Protein AF-A0A968I1Y9-F1 (afdb_monomer_lite)

Structure (mmCIF, N/CA/C/O backbone):
data_AF-A0A968I1Y9-F1
#
_entry.id   AF-A0A968I1Y9-F1
#
loop_
_atom_site.group_PDB
_atom_site.id
_atom_site.type_symbol
_atom_site.label_atom_id
_atom_site.label_alt_id
_atom_site.label_comp_id
_atom_site.label_asym_id
_atom_site.label_entity_id
_atom_site.label_seq_id
_atom_site.pdbx_PDB_ins_code
_atom_site.Cartn_x
_atom_site.Cartn_y
_atom_site.Cartn_z
_atom_site.occupancy
_atom_site.B_iso_or_equiv
_atom_site.auth_seq_id
_atom_site.auth_comp_id
_atom_site.auth_asym_id
_atom_site.auth_atom_id
_atom_site.pdbx_PDB_model_num
ATOM 1 N N . MET A 1 1 ? -1.039 -16.093 11.249 1.00 61.25 1 MET A N 1
ATOM 2 C CA . MET A 1 1 ? -1.061 -14.889 10.412 1.00 61.25 1 MET A CA 1
ATOM 3 C C . MET A 1 1 ? -2.319 -14.925 9.573 1.00 61.25 1 MET A C 1
ATOM 5 O O . MET A 1 1 ? -2.518 -15.891 8.843 1.00 61.25 1 MET A O 1
ATOM 9 N N . THR A 1 2 ? -3.204 -13.964 9.792 1.00 84.75 2 THR A N 1
ATOM 10 C CA . THR A 1 2 ? -4.457 -13.777 9.054 1.00 84.75 2 THR A CA 1
ATOM 11 C C . THR A 1 2 ? -4.175 -13.237 7.649 1.00 84.75 2 THR A C 1
ATOM 13 O O . THR A 1 2 ? -3.095 -12.703 7.394 1.00 84.75 2 THR A O 1
ATOM 16 N N . ASP A 1 3 ? -5.139 -13.354 6.732 1.00 90.50 3 ASP A N 1
ATOM 17 C CA . ASP A 1 3 ? -4.996 -12.795 5.378 1.00 90.50 3 ASP A CA 1
ATOM 18 C C . ASP A 1 3 ? -4.828 -11.268 5.398 1.00 90.50 3 ASP A C 1
ATOM 20 O O . ASP A 1 3 ? -4.087 -10.722 4.585 1.00 90.50 3 ASP A O 1
ATOM 24 N N . LEU A 1 4 ? -5.446 -10.589 6.373 1.00 93.12 4 LEU A N 1
ATOM 25 C CA . LEU A 1 4 ? -5.273 -9.154 6.594 1.00 93.12 4 LEU A CA 1
ATOM 26 C C . LEU A 1 4 ? -3.850 -8.806 7.049 1.00 93.12 4 LEU A C 1
ATOM 28 O O . LEU A 1 4 ? -3.270 -7.853 6.544 1.00 93.12 4 LEU A O 1
ATOM 32 N N . GLU A 1 5 ? -3.275 -9.561 7.987 1.00 92.06 5 GLU A N 1
ATOM 33 C CA . GLU A 1 5 ? -1.890 -9.331 8.425 1.00 92.06 5 GLU A CA 1
ATOM 34 C C . GLU A 1 5 ? -0.916 -9.511 7.259 1.00 92.06 5 GLU A C 1
ATOM 36 O O . GLU A 1 5 ? -0.090 -8.635 7.031 1.00 92.06 5 GLU A O 1
ATOM 41 N N . ARG A 1 6 ? -1.074 -10.577 6.456 1.00 94.44 6 ARG A N 1
ATOM 42 C CA . ARG A 1 6 ? -0.249 -10.785 5.255 1.00 94.44 6 ARG A CA 1
ATOM 43 C C . ARG A 1 6 ? -0.415 -9.643 4.251 1.00 94.44 6 ARG A C 1
ATOM 45 O O . ARG A 1 6 ? 0.556 -9.208 3.648 1.00 94.44 6 ARG A O 1
ATOM 52 N N . ALA A 1 7 ? -1.638 -9.153 4.065 1.00 95.19 7 ALA A N 1
ATOM 53 C CA . ALA A 1 7 ? -1.875 -8.001 3.209 1.00 95.19 7 ALA A CA 1
ATOM 54 C C . ALA A 1 7 ? -1.185 -6.745 3.736 1.00 95.19 7 ALA A C 1
ATOM 56 O O . ALA A 1 7 ? -0.569 -6.037 2.956 1.00 95.19 7 ALA A O 1
ATOM 57 N N . LEU A 1 8 ? -1.229 -6.481 5.041 1.00 95.25 8 LEU A N 1
ATOM 58 C CA . LEU A 1 8 ? -0.553 -5.325 5.626 1.00 95.25 8 LEU A CA 1
ATOM 59 C C . LEU A 1 8 ? 0.978 -5.449 5.597 1.00 95.25 8 LEU A C 1
ATOM 61 O O . LEU A 1 8 ? 1.646 -4.426 5.507 1.00 95.25 8 LEU A O 1
ATOM 65 N N . GLU A 1 9 ? 1.537 -6.661 5.632 1.00 95.12 9 GLU A N 1
ATOM 66 C CA . GLU A 1 9 ? 2.973 -6.880 5.391 1.00 95.12 9 GLU A CA 1
ATOM 67 C C . GLU A 1 9 ? 3.368 -6.501 3.958 1.00 95.12 9 GLU A C 1
ATOM 69 O O . GLU A 1 9 ? 4.434 -5.930 3.742 1.00 95.12 9 GLU A O 1
ATOM 74 N N . THR A 1 10 ? 2.506 -6.792 2.981 1.00 95.19 10 THR A N 1
ATOM 75 C CA . THR A 1 10 ? 2.762 -6.526 1.559 1.00 95.19 10 THR A CA 1
ATOM 76 C C . THR A 1 10 ? 2.417 -5.094 1.135 1.00 95.19 10 THR A C 1
ATOM 78 O O . THR A 1 10 ? 3.151 -4.480 0.364 1.00 95.19 10 THR A O 1
ATOM 81 N N . ASP A 1 11 ? 1.293 -4.560 1.605 1.00 95.50 11 ASP A N 1
ATOM 82 C CA . ASP A 1 11 ? 0.706 -3.286 1.171 1.00 95.50 11 ASP A CA 1
ATOM 83 C C . ASP A 1 11 ? 1.044 -2.120 2.101 1.00 95.50 11 ASP A C 1
ATOM 85 O O . ASP A 1 11 ? 0.833 -0.962 1.739 1.00 95.50 11 ASP A O 1
ATOM 89 N N . VAL A 1 12 ? 1.557 -2.418 3.301 1.00 94.88 12 VAL A N 1
ATOM 90 C CA . VAL A 1 12 ? 2.009 -1.475 4.340 1.00 94.88 12 VAL A CA 1
ATOM 91 C C . VAL A 1 12 ? 0.885 -0.665 4.999 1.00 94.88 12 VAL A C 1
ATOM 93 O O . VAL A 1 12 ? 0.876 -0.496 6.220 1.00 94.88 12 VAL A O 1
ATOM 96 N N . ALA A 1 13 ? -0.079 -0.167 4.224 1.00 95.69 13 ALA A N 1
ATOM 97 C CA . ALA A 1 13 ? -1.214 0.599 4.713 1.00 95.69 13 ALA A CA 1
ATOM 98 C C . ALA A 1 13 ? -2.488 0.311 3.908 1.00 95.69 13 ALA A C 1
ATOM 100 O O . ALA A 1 13 ? -2.511 0.409 2.683 1.00 95.69 13 ALA A O 1
ATOM 101 N N . LEU A 1 14 ? -3.588 0.050 4.618 1.00 97.19 14 LEU A N 1
ATOM 102 C CA . LEU A 1 14 ? -4.921 -0.108 4.033 1.00 97.19 14 LEU A CA 1
ATOM 103 C C . LEU A 1 14 ? -5.876 0.933 4.609 1.00 97.19 14 LEU A C 1
ATOM 105 O O . LEU A 1 14 ? -5.925 1.145 5.820 1.00 97.19 14 LEU A O 1
ATOM 109 N N . SER A 1 15 ? -6.677 1.571 3.757 1.00 96.69 15 SER A N 1
ATOM 110 C CA . SER A 1 15 ? -7.743 2.462 4.229 1.00 96.69 15 SER A CA 1
ATOM 111 C C . SER A 1 15 ? -8.914 1.676 4.830 1.00 96.69 15 SER A C 1
ATOM 113 O O . SER A 1 15 ? -9.196 0.547 4.431 1.00 96.69 15 SER A O 1
ATOM 115 N N . GLU A 1 16 ? -9.680 2.303 5.725 1.00 95.75 16 GLU A N 1
ATOM 116 C CA . GLU A 1 16 ? -10.890 1.723 6.332 1.00 95.75 16 GLU A CA 1
ATOM 117 C C . GLU A 1 16 ? -11.850 1.111 5.300 1.00 95.75 16 GLU A C 1
ATOM 119 O O . GLU A 1 16 ? -12.417 0.039 5.512 1.00 95.75 16 GLU A O 1
ATOM 124 N N . ARG A 1 17 ? -12.012 1.768 4.147 1.00 95.06 17 ARG A N 1
ATOM 125 C CA . ARG A 1 17 ? -12.878 1.264 3.076 1.00 95.06 17 ARG A CA 1
ATOM 126 C C . ARG A 1 17 ? -12.329 0.003 2.417 1.00 95.06 17 ARG A C 1
ATOM 128 O O . ARG A 1 17 ? -13.126 -0.843 2.024 1.00 95.06 17 ARG A O 1
ATOM 135 N N . GLN A 1 18 ? -11.012 -0.126 2.297 1.00 96.94 18 GLN A N 1
ATOM 136 C CA . GLN A 1 18 ? -10.370 -1.314 1.732 1.00 96.94 18 GLN A CA 1
ATOM 137 C C . GLN A 1 18 ? -10.449 -2.497 2.688 1.00 96.94 18 GLN A C 1
ATOM 139 O O . GLN A 1 18 ? -10.766 -3.598 2.249 1.00 96.94 18 GLN A O 1
ATOM 144 N N . LEU A 1 19 ? -10.266 -2.258 3.991 1.00 96.25 19 LEU A N 1
ATOM 145 C CA . LEU A 1 19 ? -10.454 -3.278 5.028 1.00 96.25 19 LEU A CA 1
ATOM 146 C C . LEU A 1 19 ? -11.846 -3.901 4.938 1.00 96.25 19 LEU A C 1
ATOM 148 O O . LEU A 1 19 ? -11.986 -5.119 4.856 1.00 96.25 19 LEU A O 1
ATOM 152 N N . MET A 1 20 ? -12.872 -3.051 4.877 1.00 95.56 20 MET A N 1
ATOM 153 C CA . MET A 1 20 ? -14.252 -3.505 4.760 1.00 95.56 20 MET A CA 1
ATOM 154 C C . MET A 1 20 ? -14.497 -4.238 3.437 1.00 95.56 20 MET A C 1
ATOM 156 O O . MET A 1 20 ? -15.092 -5.311 3.427 1.00 95.56 20 MET A O 1
ATOM 160 N N . ARG A 1 21 ? -14.048 -3.661 2.316 1.00 96.56 21 ARG A N 1
ATOM 161 C CA . ARG A 1 21 ? -14.320 -4.180 0.968 1.00 96.56 21 ARG A CA 1
ATOM 162 C C . ARG A 1 21 ? -13.661 -5.533 0.709 1.00 96.56 21 ARG A C 1
ATOM 164 O O . ARG A 1 21 ? -14.306 -6.399 0.130 1.00 96.56 21 ARG A O 1
ATOM 171 N N . HIS A 1 22 ? -12.396 -5.680 1.093 1.00 96.12 22 HIS A N 1
ATOM 172 C CA . HIS A 1 22 ? -11.566 -6.816 0.685 1.00 96.12 22 HIS A CA 1
ATOM 173 C C . HIS A 1 22 ? -11.400 -7.868 1.785 1.00 96.12 22 HIS A C 1
ATOM 175 O O . HIS A 1 22 ? -11.169 -9.029 1.466 1.00 96.12 22 HIS A O 1
ATOM 181 N N . TYR A 1 23 ? -11.558 -7.490 3.058 1.00 95.00 23 TYR A N 1
ATOM 182 C CA . TYR A 1 23 ? -11.323 -8.383 4.203 1.00 95.00 23 TYR A CA 1
ATOM 183 C C . TYR A 1 23 ? -12.543 -8.525 5.126 1.00 95.00 23 TYR A C 1
ATOM 185 O O . TYR A 1 23 ? -12.559 -9.380 6.005 1.00 95.00 23 TYR A O 1
ATOM 193 N N . GLY A 1 24 ? -13.588 -7.706 4.946 1.00 94.88 24 GLY A N 1
ATOM 194 C CA . GLY A 1 24 ? -14.757 -7.699 5.832 1.00 94.88 24 GLY A CA 1
ATOM 195 C C . GLY A 1 24 ? -14.452 -7.197 7.249 1.00 94.88 24 GLY A C 1
ATOM 196 O O . GLY A 1 24 ? -15.258 -7.389 8.161 1.00 94.88 24 GLY A O 1
ATOM 197 N N . ASN A 1 25 ? -13.297 -6.556 7.454 1.00 95.12 25 ASN A N 1
ATOM 198 C CA . ASN A 1 25 ? -12.863 -6.064 8.756 1.00 95.12 25 ASN A CA 1
ATOM 199 C C . ASN A 1 25 ? -13.356 -4.637 9.019 1.00 95.12 25 ASN A C 1
ATOM 201 O O . ASN A 1 25 ? -13.363 -3.773 8.142 1.00 95.12 25 ASN A O 1
ATOM 205 N N . THR A 1 26 ? -13.713 -4.376 10.276 1.00 95.12 26 THR A N 1
ATOM 206 C CA . THR A 1 26 ? -13.977 -3.028 10.792 1.00 95.12 26 THR A CA 1
ATOM 207 C C . THR A 1 26 ? -12.727 -2.463 11.463 1.00 95.12 26 THR A C 1
ATOM 209 O O . THR A 1 26 ? -11.857 -3.214 11.912 1.00 95.12 26 THR A O 1
ATOM 212 N N . LEU A 1 27 ? -12.657 -1.136 11.611 1.00 94.25 27 LEU A N 1
ATOM 213 C CA . LEU A 1 27 ? -11.603 -0.503 12.414 1.00 94.25 27 LEU A CA 1
ATOM 214 C C . LEU A 1 27 ? -11.602 -0.992 13.864 1.00 94.25 27 LEU A C 1
ATOM 216 O O . LEU A 1 27 ? -10.540 -1.163 14.448 1.00 94.25 27 LEU A O 1
ATOM 220 N N . GLU A 1 28 ? -12.780 -1.240 14.439 1.00 94.56 28 GLU A N 1
ATOM 221 C CA . GLU A 1 28 ? -12.894 -1.747 15.808 1.00 94.56 28 GLU A CA 1
ATOM 222 C C . GLU A 1 28 ? -12.284 -3.146 15.943 1.00 94.56 28 GLU A C 1
ATOM 224 O O . GLU A 1 28 ? -11.520 -3.392 16.872 1.00 94.56 28 GLU A O 1
ATOM 229 N N . ALA A 1 29 ? -12.539 -4.040 14.983 1.00 94.12 29 ALA A N 1
ATOM 230 C CA . ALA A 1 29 ? -11.916 -5.361 14.967 1.00 94.12 29 ALA A CA 1
ATOM 231 C C . ALA A 1 29 ? -10.386 -5.265 14.831 1.00 94.12 29 ALA A C 1
ATOM 233 O O . ALA A 1 29 ? -9.659 -5.969 15.527 1.00 94.12 29 ALA A O 1
ATOM 234 N N . CYS A 1 30 ? -9.891 -4.357 13.982 1.00 93.75 30 CYS A N 1
ATOM 235 C CA . CYS A 1 30 ? -8.452 -4.122 13.818 1.00 93.75 30 CYS A CA 1
ATOM 236 C C . CYS A 1 30 ? -7.812 -3.584 15.107 1.00 93.75 30 CYS A C 1
ATOM 238 O O . CYS A 1 30 ? -6.744 -4.041 15.508 1.00 93.75 30 CYS A O 1
ATOM 240 N N . ARG A 1 31 ? -8.496 -2.665 15.799 1.00 93.44 31 ARG A N 1
ATOM 241 C CA . 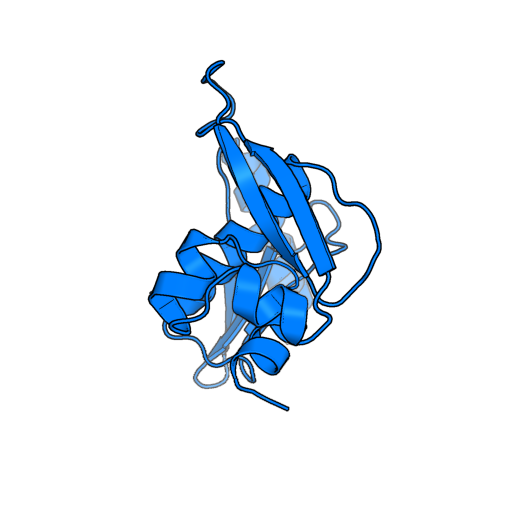ARG A 1 31 ? -8.070 -2.128 17.097 1.00 93.44 31 ARG A CA 1
ATOM 242 C C . ARG A 1 31 ? -7.988 -3.217 18.162 1.00 93.44 31 ARG A C 1
ATOM 244 O O . ARG A 1 31 ? -7.010 -3.273 18.899 1.00 93.44 31 ARG A O 1
ATOM 251 N N . GLN A 1 32 ? -8.994 -4.086 18.240 1.00 93.75 32 GLN A N 1
ATOM 252 C CA . GLN A 1 32 ? -9.012 -5.210 19.182 1.00 93.75 32 GLN A CA 1
ATOM 253 C C . GLN A 1 32 ? -7.904 -6.230 18.891 1.00 93.75 32 GLN A C 1
ATOM 255 O O . GLN A 1 32 ? -7.379 -6.840 19.819 1.00 93.75 32 GLN A O 1
ATOM 260 N N . ALA A 1 33 ? -7.511 -6.369 17.622 1.00 91.75 33 ALA A N 1
ATOM 261 C CA . ALA A 1 33 ? -6.363 -7.167 17.200 1.00 91.75 33 ALA A CA 1
ATOM 262 C C . ALA A 1 33 ? -5.001 -6.486 17.460 1.00 91.75 33 ALA A C 1
ATOM 264 O O . ALA A 1 33 ? -3.965 -7.082 17.184 1.00 91.75 33 ALA A O 1
ATOM 265 N N . GLY A 1 34 ? -4.982 -5.260 17.997 1.00 93.31 34 GLY A N 1
ATOM 266 C CA . GLY A 1 34 ? -3.752 -4.532 18.315 1.00 93.31 34 GLY A CA 1
ATOM 267 C C . GLY A 1 34 ? -3.062 -3.886 17.112 1.00 93.31 34 GLY A C 1
ATOM 268 O O . GLY A 1 34 ? -1.895 -3.519 17.223 1.00 93.31 34 GLY A O 1
ATOM 269 N N . LEU A 1 35 ? -3.754 -3.738 15.976 1.00 94.62 35 LEU A N 1
ATOM 270 C CA . LEU A 1 35 ? -3.203 -3.077 14.792 1.00 94.62 35 LEU A CA 1
ATOM 271 C C . LEU A 1 35 ? -3.135 -1.558 14.982 1.00 94.62 35 LEU A C 1
ATOM 273 O O . LEU A 1 35 ? -3.989 -0.952 15.639 1.00 94.62 35 LEU A O 1
ATOM 277 N N . THR A 1 36 ? -2.139 -0.933 14.357 1.00 95.56 36 THR A N 1
ATOM 278 C CA . THR A 1 36 ? -1.969 0.520 14.410 1.00 95.56 36 THR A CA 1
ATOM 279 C C . THR A 1 36 ? -3.006 1.194 13.525 1.00 95.56 36 THR A C 1
ATOM 281 O O . THR A 1 36 ? -3.257 0.771 12.398 1.00 95.56 36 THR A O 1
ATOM 284 N N . MET A 1 37 ? -3.598 2.275 14.033 1.00 95.44 37 MET A N 1
ATOM 285 C CA . MET A 1 37 ? -4.541 3.109 13.300 1.00 95.44 37 MET A CA 1
ATOM 286 C C . MET A 1 37 ? -4.002 4.526 13.179 1.00 95.44 37 MET A C 1
ATOM 288 O O . MET A 1 37 ? -3.636 5.130 14.186 1.00 95.44 37 MET A O 1
ATOM 292 N N . GLN A 1 38 ? -4.045 5.079 11.972 1.00 95.62 38 GLN A N 1
ATOM 293 C CA . GLN A 1 38 ? -3.664 6.463 11.723 1.00 95.62 38 GLN A CA 1
ATOM 294 C C . GLN A 1 38 ? -4.744 7.171 10.901 1.00 95.62 38 GLN A C 1
ATOM 296 O O . GLN A 1 38 ? -5.255 6.623 9.925 1.00 95.62 38 GLN A O 1
ATOM 301 N N . SER A 1 39 ? -5.108 8.394 11.286 1.00 94.62 39 SER A N 1
ATOM 302 C CA . SER A 1 39 ? -6.085 9.213 10.561 1.00 94.62 39 SER A CA 1
ATOM 303 C C . SER A 1 39 ? -5.369 10.326 9.806 1.00 94.62 39 SER A C 1
ATOM 305 O O . SER A 1 39 ? -4.548 11.036 10.382 1.00 94.62 39 SER A O 1
ATOM 307 N N . ALA A 1 40 ? -5.721 10.534 8.539 1.00 92.19 40 ALA A N 1
ATOM 308 C CA . ALA A 1 40 ? -5.167 11.614 7.731 1.00 92.19 40 ALA A CA 1
ATOM 309 C C . ALA A 1 40 ? -6.244 12.338 6.919 1.00 92.19 40 ALA A C 1
ATOM 311 O O . ALA A 1 40 ? -7.252 11.756 6.515 1.00 92.19 40 ALA A O 1
ATOM 312 N N . LEU A 1 41 ? -6.010 13.626 6.664 1.00 89.00 41 LEU A N 1
ATOM 313 C CA . LEU A 1 41 ? -6.824 14.434 5.762 1.00 89.00 41 LEU A CA 1
ATOM 314 C C . LEU A 1 41 ? -6.323 14.256 4.329 1.00 89.00 41 LEU A C 1
ATOM 316 O O . LEU A 1 41 ? -5.209 14.654 3.991 1.00 89.00 41 LEU A O 1
ATOM 320 N N . ILE A 1 42 ? -7.155 13.654 3.484 1.00 85.06 42 ILE A N 1
ATOM 321 C CA . ILE A 1 42 ? -6.802 13.280 2.118 1.00 85.06 42 ILE A CA 1
ATOM 322 C C . ILE A 1 42 ? -7.560 14.149 1.118 1.00 85.06 42 ILE A C 1
ATOM 324 O O . ILE A 1 42 ? -8.792 14.192 1.124 1.00 85.06 42 ILE A O 1
ATOM 328 N N . ALA A 1 43 ? -6.826 14.813 0.226 1.00 76.56 43 ALA A N 1
ATOM 329 C CA . ALA A 1 43 ? -7.398 15.453 -0.954 1.00 76.56 43 ALA A CA 1
ATOM 330 C C . ALA A 1 43 ? -7.597 14.410 -2.077 1.00 76.56 43 ALA A C 1
ATOM 332 O O . ALA A 1 43 ? -6.657 13.659 -2.370 1.00 76.56 43 ALA A O 1
ATOM 333 N N . PRO A 1 44 ? -8.771 14.367 -2.744 1.00 66.00 44 PRO A N 1
ATOM 334 C CA . PRO A 1 44 ? -9.043 13.411 -3.820 1.00 66.00 44 PRO A CA 1
ATOM 335 C C . PRO A 1 44 ? -8.044 13.494 -4.977 1.00 66.00 44 PRO A C 1
ATOM 337 O O . PRO A 1 44 ? -7.677 12.479 -5.553 1.00 66.00 44 PRO A O 1
ATOM 340 N N . THR A 1 45 ? -7.593 14.704 -5.306 1.00 63.69 45 THR A N 1
ATOM 341 C CA . THR A 1 45 ? -6.555 14.973 -6.307 1.00 63.69 45 THR A CA 1
ATOM 342 C C . THR A 1 45 ? -5.722 16.166 -5.854 1.00 63.69 45 THR A C 1
ATOM 344 O O . THR A 1 45 ? -6.176 16.960 -5.027 1.00 63.69 45 THR A O 1
ATOM 347 N N . VAL A 1 46 ? -4.524 16.335 -6.422 1.00 63.56 46 VAL A N 1
ATOM 348 C CA . VAL A 1 46 ? -3.639 17.481 -6.115 1.00 63.56 46 VAL A CA 1
ATOM 349 C C . VAL A 1 46 ? -4.277 18.851 -6.400 1.00 63.56 46 VAL A C 1
ATOM 351 O O . VAL A 1 46 ? -3.851 19.858 -5.846 1.00 63.56 46 VAL A O 1
ATOM 354 N N . HIS A 1 47 ? -5.323 18.897 -7.233 1.00 58.66 47 HIS A N 1
ATOM 355 C CA . HIS A 1 47 ? -6.014 20.126 -7.634 1.00 58.66 47 HIS A CA 1
ATOM 356 C C . HIS A 1 47 ? -7.296 20.420 -6.837 1.00 58.66 47 HIS A C 1
ATOM 358 O O . HIS A 1 47 ? -7.931 21.448 -7.073 1.00 58.66 47 HIS A O 1
ATOM 364 N N . ARG A 1 48 ? -7.717 19.547 -5.908 1.00 63.88 48 ARG A N 1
ATOM 365 C CA . ARG A 1 48 ? -8.921 19.768 -5.086 1.00 63.88 48 ARG A CA 1
ATOM 366 C C . ARG A 1 48 ? -8.563 20.156 -3.655 1.00 63.88 48 ARG A C 1
ATOM 368 O O . ARG A 1 48 ? -7.822 19.453 -2.983 1.00 63.88 48 ARG A O 1
ATOM 375 N N . GLN A 1 49 ? -9.164 21.245 -3.173 1.00 60.97 49 GLN A N 1
ATOM 376 C CA . GLN A 1 49 ? -8.948 21.753 -1.811 1.00 60.97 49 GLN A CA 1
ATOM 377 C C . GLN A 1 49 ? -9.784 21.038 -0.741 1.00 60.97 49 GLN A C 1
ATOM 379 O O . GLN A 1 49 ? -9.460 21.113 0.440 1.00 60.97 49 GLN A O 1
ATOM 384 N N . THR A 1 50 ? -10.859 20.343 -1.123 1.00 75.06 50 THR A N 1
ATOM 385 C CA . THR A 1 50 ? -11.675 19.591 -0.163 1.00 75.06 50 THR A CA 1
ATOM 386 C C . THR A 1 50 ? -10.912 18.357 0.300 1.00 75.06 50 THR A C 1
ATOM 388 O O . THR A 1 50 ? -10.625 17.471 -0.503 1.00 75.06 50 THR A O 1
ATOM 391 N N . GLN A 1 51 ? -10.597 18.307 1.591 1.00 79.88 51 GLN A N 1
ATOM 392 C CA . GLN A 1 51 ? -9.962 17.161 2.227 1.00 79.88 51 GLN A CA 1
ATOM 393 C C . GLN A 1 51 ? -10.995 16.331 2.991 1.00 79.88 51 GLN A C 1
ATOM 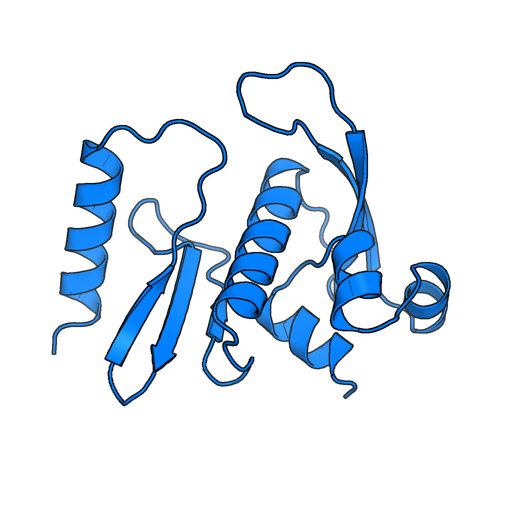395 O O . GLN A 1 51 ? -11.942 16.868 3.566 1.00 79.88 51 GLN A O 1
ATOM 400 N N . HIS A 1 52 ? -10.794 15.019 3.015 1.00 84.00 52 HIS A N 1
ATOM 401 C CA . HIS A 1 52 ? -11.618 14.078 3.763 1.00 84.00 52 HIS A CA 1
ATOM 402 C C . HIS A 1 52 ? -10.765 13.374 4.810 1.00 84.00 52 HIS A C 1
ATOM 404 O O . HIS A 1 52 ? -9.672 12.912 4.494 1.00 84.00 52 HIS A O 1
ATOM 410 N N . ALA A 1 53 ? -11.266 13.267 6.039 1.00 90.81 53 ALA A N 1
ATOM 411 C CA . ALA A 1 53 ? -10.643 12.416 7.042 1.00 90.81 53 ALA A CA 1
ATOM 412 C C . ALA A 1 53 ? -10.808 10.949 6.631 1.00 90.81 53 ALA A C 1
ATOM 414 O O . ALA A 1 53 ? -11.925 10.488 6.387 1.00 90.81 53 ALA A O 1
ATOM 415 N N . VAL A 1 54 ? -9.691 10.236 6.535 1.00 93.50 54 VAL A N 1
ATOM 416 C CA . VAL A 1 54 ? -9.638 8.810 6.219 1.00 93.50 54 VAL A CA 1
ATOM 417 C C . VAL A 1 54 ? -8.797 8.124 7.282 1.00 93.50 54 VAL A C 1
ATOM 419 O O . VAL A 1 54 ? -7.727 8.612 7.645 1.00 93.50 54 VAL A O 1
ATOM 422 N N . ASN A 1 55 ? -9.298 6.999 7.777 1.00 96.62 55 ASN A N 1
ATOM 423 C CA . ASN A 1 55 ? -8.571 6.131 8.686 1.00 96.62 55 ASN A CA 1
ATOM 424 C C . ASN A 1 55 ? -7.817 5.072 7.888 1.00 96.62 55 ASN A C 1
ATOM 426 O O . ASN A 1 55 ? -8.354 4.506 6.931 1.00 96.62 55 ASN A O 1
ATOM 430 N N . PHE A 1 56 ? -6.603 4.789 8.326 1.00 97.00 56 PHE A N 1
ATOM 431 C CA . PHE A 1 56 ? -5.718 3.780 7.780 1.00 97.00 56 PHE A CA 1
ATOM 432 C C . PHE A 1 56 ? -5.320 2.811 8.883 1.00 97.00 56 PHE A C 1
ATOM 434 O O . PHE A 1 56 ? -5.243 3.193 10.053 1.00 97.00 56 PHE A O 1
ATOM 441 N N . VAL A 1 57 ? -5.078 1.565 8.496 1.00 97.06 57 VAL A N 1
ATOM 442 C CA . VAL A 1 57 ? -4.548 0.517 9.364 1.00 97.06 57 VAL A CA 1
ATOM 443 C C . VAL A 1 57 ? -3.187 0.088 8.839 1.00 97.06 57 VAL A C 1
ATOM 445 O O . VAL A 1 57 ? -3.013 -0.063 7.630 1.00 97.06 57 VAL A O 1
ATOM 448 N N . LEU A 1 58 ? -2.242 -0.068 9.765 1.00 95.56 58 LEU A N 1
ATOM 449 C CA . LEU A 1 58 ? -0.838 -0.390 9.526 1.00 95.56 58 LEU A CA 1
ATOM 450 C C . LEU A 1 58 ? -0.353 -1.412 10.565 1.00 95.56 58 LEU A C 1
ATOM 452 O O . LEU A 1 58 ? -0.932 -1.530 11.650 1.00 95.56 58 LEU A O 1
ATOM 456 N N . LEU A 1 59 ? 0.737 -2.119 10.257 1.00 93.50 59 LEU A N 1
ATOM 457 C CA . LEU A 1 59 ? 1.427 -2.971 11.237 1.00 93.50 59 LEU A CA 1
ATOM 458 C C . LEU A 1 59 ? 2.378 -2.172 12.131 1.00 93.50 59 LEU A C 1
ATOM 460 O O . LEU A 1 59 ? 2.455 -2.408 13.333 1.00 93.50 59 LEU A O 1
ATOM 464 N N . GLU A 1 60 ? 3.099 -1.216 11.557 1.00 88.44 60 GLU A N 1
ATOM 465 C CA . GLU A 1 60 ? 4.076 -0.408 12.283 1.00 88.44 60 GLU A CA 1
ATOM 466 C C . GLU A 1 60 ? 3.461 0.837 12.934 1.00 88.44 60 GLU A C 1
ATOM 468 O O . GLU A 1 60 ? 2.412 1.330 12.528 1.00 88.44 60 GLU A O 1
ATOM 473 N N . THR A 1 61 ? 4.154 1.370 13.942 1.00 87.62 61 THR A N 1
ATOM 474 C CA . THR A 1 61 ? 3.735 2.555 14.709 1.00 87.62 61 THR A CA 1
ATOM 475 C C . THR A 1 61 ? 4.351 3.858 14.201 1.00 87.62 61 THR A C 1
ATOM 477 O O . THR A 1 61 ? 4.235 4.892 14.859 1.00 87.62 61 THR A O 1
ATOM 480 N N . ARG A 1 62 ? 5.090 3.824 13.086 1.00 88.62 62 ARG A N 1
ATOM 481 C CA . ARG A 1 62 ? 5.707 5.023 12.516 1.00 88.62 62 ARG A CA 1
ATOM 482 C C . ARG A 1 62 ? 4.610 5.911 11.934 1.00 88.62 62 ARG A C 1
ATOM 484 O O . ARG A 1 62 ? 3.848 5.478 11.079 1.00 88.62 62 ARG A O 1
ATOM 491 N N . GLU A 1 63 ? 4.577 7.170 12.355 1.00 88.88 63 GLU A N 1
ATOM 492 C CA . GLU A 1 63 ? 3.704 8.170 11.740 1.00 88.88 63 GLU A CA 1
ATOM 493 C C . GLU A 1 63 ? 4.082 8.376 10.268 1.00 88.88 63 GLU A C 1
ATOM 495 O O . GLU A 1 63 ? 5.250 8.603 9.929 1.00 88.88 63 GLU A O 1
ATOM 500 N N . ARG A 1 64 ? 3.079 8.318 9.392 1.00 90.56 64 ARG A N 1
ATOM 501 C CA . ARG A 1 64 ? 3.216 8.590 7.956 1.00 90.56 64 ARG A CA 1
ATOM 502 C C . ARG A 1 64 ? 2.450 9.845 7.572 1.00 90.56 64 ARG A C 1
ATOM 504 O O . ARG A 1 64 ? 1.434 10.190 8.165 1.00 90.56 64 ARG A O 1
ATOM 511 N N . THR A 1 65 ? 2.907 10.565 6.564 1.00 90.00 65 THR A N 1
ATOM 512 C CA . THR A 1 65 ? 2.155 11.708 6.041 1.00 90.00 65 THR A CA 1
ATOM 513 C C . THR A 1 65 ? 0.864 11.240 5.360 1.00 90.00 65 THR A C 1
ATOM 515 O O . THR A 1 65 ? 0.779 10.130 4.836 1.00 90.00 65 THR A O 1
ATOM 518 N N . GLY A 1 66 ? -0.150 12.110 5.286 1.00 87.56 66 GLY A N 1
ATOM 519 C CA . GLY A 1 66 ? -1.375 11.798 4.536 1.00 87.56 66 GLY A CA 1
ATOM 520 C C . GLY A 1 66 ? -1.117 11.504 3.053 1.00 87.56 66 GLY A C 1
ATOM 521 O O . GLY A 1 66 ? -1.841 10.721 2.443 1.00 87.56 66 GLY A O 1
ATOM 522 N N . PHE A 1 67 ? -0.060 12.088 2.479 1.00 85.62 67 PHE A N 1
ATOM 523 C CA . PHE A 1 67 ? 0.387 11.764 1.127 1.00 85.62 67 PHE A CA 1
ATOM 524 C C . PHE A 1 67 ? 0.881 10.315 1.028 1.00 85.62 67 PHE A C 1
ATOM 526 O O . PHE A 1 67 ? 0.376 9.584 0.180 1.00 85.62 67 PHE A O 1
ATOM 533 N N . GLU A 1 68 ? 1.798 9.896 1.909 1.00 88.62 68 GLU A N 1
ATOM 534 C CA . GLU A 1 68 ? 2.307 8.516 1.955 1.00 88.62 68 GLU A CA 1
ATOM 535 C C . GLU A 1 68 ? 1.168 7.513 2.162 1.00 88.62 68 GLU A C 1
ATOM 537 O O . GLU A 1 68 ? 1.063 6.545 1.418 1.00 88.62 68 GLU A O 1
ATOM 542 N N . LEU A 1 69 ? 0.264 7.772 3.113 1.00 91.81 69 LEU A N 1
ATOM 543 C CA . LEU A 1 69 ? -0.874 6.889 3.395 1.00 91.81 69 LEU A CA 1
ATOM 544 C C . LEU A 1 69 ? -1.813 6.740 2.194 1.00 91.81 69 LEU A C 1
ATOM 546 O O . LEU A 1 69 ? -2.236 5.631 1.873 1.00 91.81 69 LEU A O 1
ATOM 550 N N . ARG A 1 70 ? -2.128 7.844 1.503 1.00 89.88 70 ARG A N 1
ATOM 551 C CA . ARG A 1 70 ? -2.929 7.798 0.271 1.00 89.88 70 ARG A CA 1
ATOM 552 C C . ARG A 1 70 ? -2.225 6.988 -0.813 1.00 89.88 70 ARG A C 1
ATOM 554 O O . ARG A 1 70 ? -2.890 6.225 -1.503 1.00 89.88 70 ARG A O 1
ATOM 561 N N . HIS A 1 71 ? -0.923 7.205 -0.984 1.00 90.06 71 HIS A N 1
ATOM 562 C CA . HIS A 1 71 ? -0.117 6.541 -2.006 1.00 90.06 71 HIS A CA 1
ATOM 563 C C . HIS A 1 71 ? -0.095 5.028 -1.788 1.00 90.06 71 HIS A C 1
ATOM 565 O O . HIS A 1 71 ? -0.508 4.279 -2.665 1.00 90.06 71 HIS A O 1
ATOM 571 N N . LEU A 1 72 ? 0.252 4.590 -0.577 1.00 93.25 72 LEU A N 1
ATOM 572 C CA . LEU A 1 72 ? 0.295 3.175 -0.194 1.00 93.25 72 LEU A CA 1
ATOM 573 C C . LEU A 1 72 ? -1.072 2.502 -0.333 1.00 93.25 72 LEU A C 1
ATOM 575 O O . LEU A 1 72 ? -1.187 1.460 -0.971 1.00 93.25 72 LEU A O 1
ATOM 579 N N . ALA A 1 73 ? -2.134 3.143 0.162 1.00 94.38 73 ALA A N 1
ATOM 580 C CA . ALA A 1 73 ? -3.486 2.614 0.011 1.00 94.38 73 ALA A CA 1
ATOM 581 C C . ALA A 1 73 ? -3.904 2.485 -1.462 1.00 94.38 73 ALA A C 1
ATOM 583 O O . ALA A 1 73 ? -4.629 1.561 -1.824 1.00 94.38 73 ALA A O 1
ATOM 584 N N . ALA A 1 74 ? -3.464 3.389 -2.335 1.00 92.56 74 ALA A N 1
ATOM 585 C CA . ALA A 1 74 ? -3.774 3.298 -3.753 1.00 92.56 74 ALA A CA 1
ATOM 586 C C . ALA A 1 74 ? -2.993 2.184 -4.466 1.00 92.56 74 ALA A C 1
ATOM 588 O O . ALA A 1 74 ? -3.579 1.472 -5.281 1.00 92.56 74 ALA A O 1
ATOM 589 N N . ILE A 1 75 ? -1.720 1.982 -4.114 1.00 95.06 75 ILE A N 1
ATOM 590 C CA . ILE A 1 75 ? -0.914 0.838 -4.571 1.00 95.06 75 ILE A CA 1
ATOM 591 C C . ILE A 1 75 ? -1.576 -0.478 -4.138 1.00 95.06 75 ILE A C 1
ATOM 593 O O . ILE A 1 75 ? -1.755 -1.381 -4.955 1.00 95.06 75 ILE A O 1
ATOM 597 N N . ALA A 1 76 ? -2.038 -0.558 -2.888 1.00 96.69 76 ALA A N 1
ATOM 598 C CA . ALA A 1 76 ? -2.776 -1.710 -2.378 1.00 96.69 76 ALA A CA 1
ATOM 599 C C . ALA A 1 76 ? -4.066 -1.977 -3.177 1.00 96.69 76 ALA A C 1
ATOM 601 O O . ALA A 1 76 ? -4.403 -3.120 -3.489 1.00 96.69 76 ALA A O 1
ATOM 602 N N . GLU A 1 77 ? -4.792 -0.920 -3.562 1.00 96.44 77 GLU A N 1
ATOM 603 C CA . GLU A 1 77 ? -5.971 -1.071 -4.419 1.00 96.44 77 GLU A CA 1
ATOM 604 C C . GLU A 1 77 ? -5.589 -1.580 -5.813 1.00 96.44 77 GLU A C 1
ATOM 606 O O . GLU A 1 77 ? -6.305 -2.414 -6.364 1.00 96.44 77 GLU A O 1
ATOM 611 N N . ALA A 1 78 ? -4.459 -1.133 -6.372 1.00 95.81 78 ALA A N 1
ATOM 612 C CA . ALA A 1 78 ? -3.957 -1.627 -7.651 1.00 95.81 78 ALA A CA 1
ATOM 613 C C . ALA A 1 78 ? -3.680 -3.138 -7.599 1.00 95.81 78 ALA A C 1
ATOM 615 O O . ALA A 1 78 ? -4.117 -3.856 -8.499 1.00 95.81 78 ALA A O 1
ATOM 616 N N . ARG A 1 79 ? -3.069 -3.639 -6.514 1.00 97.31 79 ARG A N 1
ATOM 617 C CA . ARG A 1 79 ? -2.875 -5.081 -6.284 1.00 97.31 79 ARG A CA 1
ATOM 618 C C . ARG A 1 79 ? -4.199 -5.843 -6.348 1.00 97.31 79 ARG A C 1
ATOM 620 O O . ARG A 1 79 ? -4.312 -6.844 -7.055 1.00 97.31 79 ARG A O 1
ATOM 627 N N . HIS A 1 80 ? -5.224 -5.346 -5.655 1.00 96.75 80 HIS A N 1
ATOM 628 C CA . HIS A 1 80 ? -6.557 -5.951 -5.665 1.00 96.75 80 HIS A CA 1
ATOM 629 C C . HIS A 1 80 ? -7.233 -5.896 -7.044 1.00 96.75 80 HIS A C 1
ATOM 631 O O . HIS A 1 80 ? -7.836 -6.884 -7.464 1.00 96.75 80 HIS A O 1
ATOM 637 N N . LEU A 1 81 ? -7.123 -4.776 -7.767 1.00 95.31 81 LEU A N 1
ATOM 638 C CA . LEU A 1 81 ? -7.680 -4.615 -9.116 1.00 95.31 81 LEU A CA 1
ATOM 639 C C . LEU A 1 81 ? -7.019 -5.549 -10.135 1.00 95.31 81 LEU A C 1
ATOM 641 O O . LEU A 1 81 ? -7.705 -6.095 -10.998 1.00 95.31 81 LEU A O 1
ATOM 645 N N . LEU A 1 82 ? -5.706 -5.753 -10.013 1.00 94.44 82 LEU A N 1
ATOM 646 C CA . LEU A 1 82 ? -4.930 -6.685 -10.833 1.00 94.44 82 LEU A CA 1
ATOM 647 C C . LEU A 1 82 ? -5.084 -8.145 -10.388 1.00 94.44 82 LEU A C 1
ATOM 649 O O . LEU A 1 82 ? -4.577 -9.040 -11.060 1.00 94.44 82 LEU A O 1
ATOM 653 N N . GLN A 1 83 ? -5.798 -8.386 -9.282 1.00 95.12 83 GLN A N 1
ATOM 654 C CA . GLN A 1 83 ? -5.952 -9.700 -8.654 1.00 95.12 83 GLN A CA 1
ATOM 655 C C . GLN A 1 83 ? -4.598 -10.355 -8.330 1.00 95.12 83 GLN A C 1
ATOM 657 O O . GLN A 1 83 ? -4.461 -11.576 -8.382 1.00 95.12 83 GLN A O 1
ATOM 662 N N . ALA A 1 84 ? -3.599 -9.534 -8.000 1.00 95.81 84 ALA A N 1
ATOM 663 C CA . ALA A 1 84 ? -2.263 -9.993 -7.665 1.00 95.81 84 ALA A CA 1
ATOM 664 C C . ALA A 1 84 ? -2.228 -10.582 -6.244 1.00 95.81 84 ALA A C 1
ATOM 666 O O . ALA A 1 84 ? -2.698 -9.974 -5.270 1.00 95.81 84 ALA A O 1
ATOM 667 N N . ASP A 1 85 ? -1.665 -11.786 -6.133 1.00 94.88 85 ASP A N 1
ATOM 668 C CA . ASP A 1 85 ? -1.395 -12.438 -4.853 1.00 94.88 85 ASP A CA 1
ATOM 669 C C . ASP A 1 85 ? -0.292 -11.675 -4.108 1.00 94.88 85 ASP A C 1
ATOM 671 O O . ASP A 1 85 ? 0.615 -11.106 -4.713 1.00 94.88 85 ASP A O 1
ATOM 675 N N . THR A 1 86 ? -0.351 -11.668 -2.778 1.00 94.88 86 THR A N 1
ATOM 676 C CA . THR A 1 86 ? 0.656 -10.993 -1.951 1.00 94.88 86 THR A CA 1
ATOM 677 C C . THR A 1 86 ? 2.050 -11.607 -2.069 1.00 94.88 86 THR A C 1
ATOM 679 O O . THR A 1 86 ? 3.029 -10.925 -1.791 1.00 94.88 86 THR A O 1
ATOM 682 N N . ARG A 1 87 ? 2.166 -12.869 -2.503 1.00 94.75 87 ARG A N 1
ATOM 683 C CA . ARG A 1 87 ? 3.450 -13.545 -2.774 1.00 94.75 87 ARG A CA 1
ATOM 684 C C . ARG A 1 87 ? 4.120 -13.074 -4.060 1.00 94.75 87 ARG A C 1
ATOM 686 O O . ARG A 1 87 ? 5.335 -13.179 -4.180 1.00 94.75 87 ARG A O 1
ATOM 693 N N . ASP A 1 88 ? 3.319 -12.566 -4.985 1.00 95.62 88 ASP A N 1
ATOM 694 C CA . ASP A 1 88 ? 3.748 -12.125 -6.307 1.00 95.62 88 ASP A CA 1
ATOM 695 C C . ASP A 1 88 ? 3.871 -10.594 -6.375 1.00 95.62 88 ASP A C 1
ATOM 697 O O . ASP A 1 88 ? 4.240 -10.040 -7.407 1.00 95.62 88 ASP A O 1
ATOM 701 N N . TRP A 1 89 ? 3.554 -9.892 -5.283 1.00 96.81 89 TRP A N 1
ATOM 702 C CA . TRP A 1 89 ? 3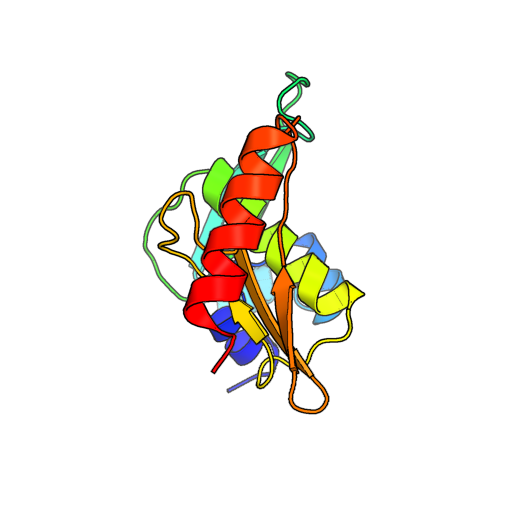.517 -8.437 -5.206 1.00 96.81 89 TRP A CA 1
ATOM 703 C C . TRP A 1 89 ? 4.527 -7.895 -4.203 1.00 96.81 89 TRP A C 1
ATOM 705 O O . TRP A 1 89 ? 4.613 -8.363 -3.069 1.00 96.81 89 TRP A O 1
ATOM 715 N N . GLN A 1 90 ? 5.225 -6.833 -4.5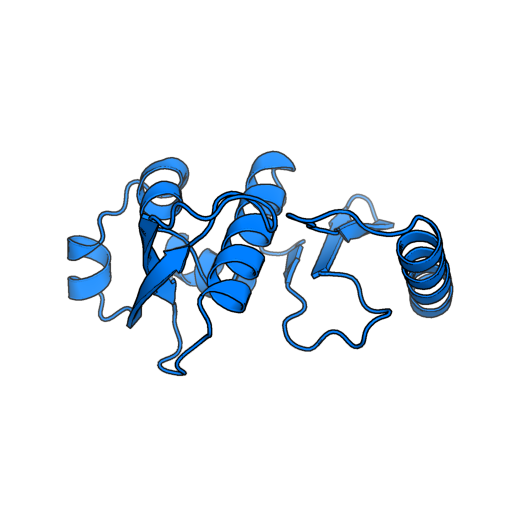91 1.00 95.25 90 GLN A N 1
ATOM 716 C CA . GLN A 1 90 ? 6.136 -6.114 -3.717 1.00 95.25 90 GLN A CA 1
ATOM 717 C C . GLN A 1 90 ? 5.881 -4.609 -3.793 1.00 95.25 90 GLN A C 1
ATOM 719 O O . GLN A 1 90 ? 6.118 -3.989 -4.827 1.00 95.25 90 GLN A O 1
ATOM 724 N N . THR A 1 91 ? 5.461 -4.008 -2.679 1.00 94.06 91 THR A N 1
ATOM 725 C CA . THR A 1 91 ? 5.377 -2.546 -2.533 1.00 94.06 91 THR A CA 1
ATOM 726 C C . THR A 1 91 ? 6.763 -1.964 -2.261 1.00 94.06 91 THR A C 1
ATOM 728 O O . THR A 1 91 ? 7.512 -2.490 -1.435 1.00 94.06 91 THR A O 1
ATOM 731 N N . ILE A 1 92 ? 7.119 -0.868 -2.934 1.00 89.88 92 ILE A N 1
ATOM 732 C CA . ILE A 1 92 ? 8.424 -0.215 -2.791 1.00 89.88 92 ILE A CA 1
ATOM 733 C C . ILE A 1 92 ? 8.261 1.096 -2.011 1.00 89.88 92 ILE A C 1
ATOM 735 O O . ILE A 1 92 ? 7.878 2.132 -2.543 1.00 89.88 92 ILE A O 1
ATOM 739 N N . GLU A 1 93 ? 8.582 1.070 -0.718 1.00 76.12 93 GLU A N 1
ATOM 740 C CA . GLU A 1 93 ? 8.364 2.217 0.182 1.00 76.12 93 GLU A CA 1
ATOM 741 C C . GLU A 1 93 ? 9.429 3.320 0.087 1.00 76.12 93 GLU A C 1
ATOM 743 O O . GLU A 1 93 ? 9.182 4.479 0.424 1.00 76.12 93 GLU A O 1
ATOM 748 N N . HIS A 1 94 ? 10.638 2.955 -0.345 1.00 65.94 94 HIS A N 1
ATOM 749 C CA . HIS A 1 94 ? 11.821 3.820 -0.380 1.00 65.94 94 HIS A CA 1
ATOM 750 C C . HIS A 1 94 ? 12.375 3.954 -1.799 1.00 65.94 94 HIS A C 1
ATOM 752 O O . HIS A 1 94 ? 13.580 3.872 -2.038 1.00 65.94 94 HIS A O 1
ATOM 758 N N . ALA A 1 95 ? 11.465 4.153 -2.745 1.00 58.81 95 ALA A N 1
ATOM 759 C CA . ALA A 1 95 ? 11.779 4.405 -4.135 1.00 58.81 95 ALA A CA 1
ATOM 760 C C . ALA A 1 95 ? 12.591 5.706 -4.286 1.00 58.81 95 ALA A C 1
ATOM 762 O O . ALA A 1 95 ? 12.163 6.789 -3.876 1.00 58.81 95 ALA A O 1
ATOM 763 N N . ASN A 1 96 ? 13.764 5.628 -4.923 1.00 62.00 96 ASN A N 1
ATOM 764 C CA . ASN A 1 96 ? 14.315 6.808 -5.593 1.00 62.00 96 ASN A CA 1
ATOM 765 C C . ASN A 1 96 ? 13.347 7.223 -6.725 1.00 62.00 96 ASN A C 1
ATOM 767 O O . ASN A 1 96 ? 12.469 6.453 -7.099 1.00 62.00 96 ASN A O 1
ATOM 771 N N . ARG A 1 97 ? 13.482 8.433 -7.290 1.00 62.03 97 ARG A N 1
ATOM 772 C CA . ARG A 1 97 ? 12.559 8.946 -8.336 1.00 62.03 97 ARG A CA 1
ATOM 773 C C . ARG A 1 97 ? 12.301 7.979 -9.502 1.00 62.03 97 ARG A C 1
ATOM 775 O O . ARG A 1 97 ? 11.293 8.118 -10.184 1.00 62.03 97 ARG A O 1
ATOM 782 N N . SER A 1 98 ? 13.235 7.069 -9.734 1.00 68.19 98 SER A N 1
ATOM 783 C CA . SER A 1 98 ? 13.277 6.116 -10.830 1.00 68.19 98 SER A CA 1
ATOM 784 C C . SER A 1 98 ? 12.789 4.707 -10.467 1.00 68.19 98 SER A C 1
ATOM 786 O O . SER A 1 98 ? 12.696 3.873 -11.356 1.00 68.19 98 SER A O 1
ATOM 788 N N . SER A 1 99 ? 12.519 4.412 -9.192 1.00 79.81 99 SER A N 1
ATOM 789 C CA . SER A 1 99 ? 11.975 3.109 -8.790 1.00 79.81 99 SER A CA 1
ATOM 790 C C . SER A 1 99 ? 10.455 3.097 -8.962 1.00 79.81 99 SER A C 1
ATOM 792 O O . SER A 1 99 ? 9.825 4.135 -8.723 1.00 79.81 99 SER A O 1
ATOM 794 N N . PRO A 1 100 ? 9.868 1.945 -9.332 1.00 87.25 100 PRO A N 1
ATOM 795 C CA . PRO A 1 100 ? 8.425 1.814 -9.398 1.00 87.25 100 PRO A CA 1
ATOM 796 C C . PRO A 1 100 ? 7.799 1.858 -8.009 1.00 87.25 100 PRO A C 1
ATOM 798 O O . PRO A 1 100 ? 8.466 1.585 -7.010 1.00 87.25 100 PRO A O 1
ATOM 801 N N . ASP A 1 101 ? 6.508 2.172 -7.953 1.00 90.19 101 ASP A N 1
ATOM 802 C CA . ASP A 1 101 ? 5.742 2.173 -6.704 1.00 90.19 101 ASP A CA 1
ATOM 803 C C . ASP A 1 101 ? 5.512 0.747 -6.175 1.00 90.19 101 ASP A C 1
ATOM 805 O O . ASP A 1 101 ? 5.519 0.504 -4.965 1.00 90.19 101 ASP A O 1
ATOM 809 N N . ALA A 1 102 ? 5.339 -0.211 -7.085 1.00 94.06 102 ALA A N 1
ATOM 810 C CA . ALA A 1 102 ? 5.323 -1.634 -6.781 1.00 94.06 102 ALA A CA 1
ATOM 811 C C . ALA A 1 102 ? 5.825 -2.474 -7.962 1.00 94.06 102 ALA A C 1
ATOM 813 O O . ALA A 1 102 ? 5.880 -2.017 -9.104 1.00 94.06 102 ALA A O 1
ATOM 814 N N . VAL A 1 103 ? 6.173 -3.726 -7.676 1.00 94.88 103 VAL A N 1
ATOM 815 C CA . VAL A 1 103 ? 6.522 -4.737 -8.676 1.00 94.88 103 VAL A CA 1
ATOM 816 C C . VAL A 1 103 ? 5.556 -5.906 -8.551 1.00 94.8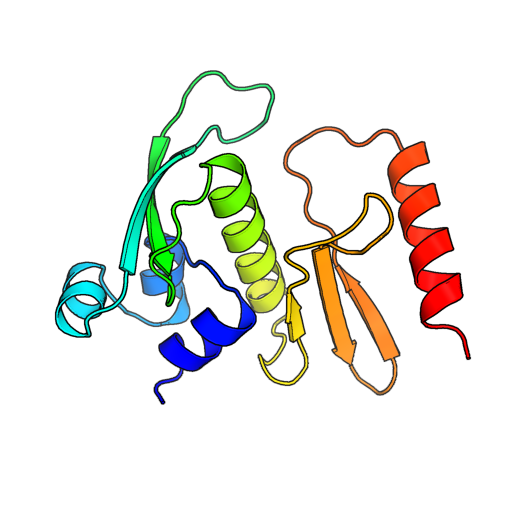8 103 VAL A C 1
ATOM 818 O O . VAL A 1 103 ? 5.305 -6.395 -7.448 1.00 94.88 103 VAL A O 1
ATOM 821 N N . TRP A 1 104 ? 5.037 -6.365 -9.686 1.00 96.25 104 TRP A N 1
ATOM 822 C CA . TRP A 1 104 ? 4.215 -7.564 -9.782 1.00 96.25 104 TRP A CA 1
ATOM 823 C C . TRP A 1 104 ? 4.916 -8.624 -10.629 1.00 96.25 104 TRP A C 1
ATOM 825 O O . TRP A 1 104 ? 5.214 -8.401 -11.798 1.00 96.25 104 TRP A O 1
ATOM 835 N N . GLN A 1 105 ? 5.179 -9.781 -10.034 1.00 95.56 105 GLN A N 1
ATOM 836 C CA . GLN A 1 105 ? 5.722 -10.947 -10.718 1.00 95.56 105 GLN A CA 1
ATOM 837 C C . GLN A 1 105 ? 4.578 -11.789 -11.276 1.00 95.56 105 GLN A C 1
ATOM 839 O O . GLN A 1 105 ? 3.698 -12.228 -10.539 1.00 95.56 105 GLN A O 1
ATOM 844 N N . ARG A 1 106 ? 4.572 -12.044 -12.582 1.00 93.19 106 ARG A N 1
ATOM 845 C CA . ARG A 1 106 ? 3.541 -12.871 -13.210 1.00 93.19 106 ARG A CA 1
ATOM 846 C C . ARG A 1 106 ? 4.095 -13.599 -14.419 1.00 93.19 106 ARG A C 1
ATOM 848 O O . ARG A 1 106 ? 4.706 -12.984 -15.278 1.00 93.19 106 ARG A O 1
ATOM 855 N N . ASP A 1 107 ? 3.832 -14.903 -14.496 1.00 90.88 107 ASP A N 1
ATOM 856 C CA . ASP A 1 107 ? 4.163 -15.738 -15.660 1.00 90.88 107 ASP A CA 1
ATOM 857 C C . ASP A 1 107 ? 5.660 -15.687 -16.056 1.00 90.88 107 ASP A C 1
ATOM 859 O O . ASP A 1 107 ? 6.021 -15.892 -17.210 1.00 90.88 107 ASP A O 1
ATOM 863 N N . GLY A 1 108 ? 6.544 -15.457 -15.074 1.00 88.94 108 GLY A N 1
ATOM 864 C CA . GLY A 1 108 ? 7.992 -15.321 -15.275 1.00 88.94 108 GLY A CA 1
ATOM 865 C C . GLY A 1 108 ? 8.458 -13.910 -15.653 1.00 88.94 108 GLY A C 1
ATOM 866 O O . GLY A 1 108 ? 9.652 -13.713 -15.850 1.00 88.94 108 GLY A O 1
ATOM 867 N N . GLU A 1 109 ? 7.545 -12.941 -15.719 1.00 91.00 109 GLU A N 1
ATOM 868 C CA . GLU A 1 109 ? 7.818 -11.547 -16.064 1.00 91.00 109 GLU A CA 1
ATOM 869 C C . GLU A 1 109 ? 7.620 -10.617 -14.859 1.00 91.00 109 GLU A C 1
ATOM 871 O O . GLU A 1 109 ? 6.765 -10.845 -13.998 1.00 91.00 109 GLU A O 1
ATOM 876 N N . SER A 1 110 ? 8.398 -9.532 -14.823 1.00 92.50 110 SER A N 1
ATOM 877 C CA . SER A 1 110 ? 8.280 -8.462 -13.830 1.00 92.50 110 SER A CA 1
ATOM 878 C C . SER A 1 110 ? 7.536 -7.266 -14.417 1.00 92.50 110 SER A C 1
ATOM 880 O O . SER A 1 110 ? 7.955 -6.693 -15.418 1.00 92.50 110 SER A O 1
ATOM 882 N N . TRP A 1 111 ? 6.464 -6.847 -13.755 1.00 92.62 111 TRP A N 1
ATOM 883 C CA . TRP A 1 111 ? 5.641 -5.711 -14.154 1.00 92.62 111 TRP A CA 1
ATOM 884 C C . TRP A 1 111 ? 5.825 -4.561 -13.168 1.00 92.62 111 TRP A C 1
ATOM 886 O O . TRP A 1 111 ? 5.531 -4.700 -11.979 1.00 92.62 111 TRP A O 1
ATOM 896 N N . ALA A 1 112 ? 6.287 -3.413 -13.661 1.00 91.88 112 ALA A N 1
ATOM 897 C CA . ALA A 1 112 ? 6.297 -2.175 -12.893 1.00 91.88 112 ALA A CA 1
ATOM 898 C C . ALA A 1 112 ? 4.868 -1.653 -12.717 1.00 91.88 112 ALA A C 1
ATOM 900 O O . ALA A 1 112 ? 4.121 -1.515 -13.690 1.00 91.88 112 ALA A O 1
ATOM 901 N N . VAL A 1 113 ? 4.500 -1.320 -11.483 1.00 90.62 113 VAL A N 1
ATOM 902 C CA . VAL A 1 113 ? 3.233 -0.666 -11.168 1.00 90.62 113 VAL A CA 1
ATOM 903 C C . VAL A 1 113 ? 3.505 0.729 -10.636 1.00 90.62 113 VAL A C 1
ATOM 905 O O . VAL A 1 113 ? 4.347 0.933 -9.765 1.00 90.62 113 VAL A O 1
ATOM 908 N N . GLU A 1 114 ? 2.754 1.682 -11.176 1.00 88.88 114 GLU A N 1
ATOM 909 C CA . GLU A 1 114 ? 2.842 3.102 -10.869 1.00 88.88 114 GLU A CA 1
ATOM 910 C C . GLU A 1 114 ? 1.459 3.620 -10.494 1.00 88.88 114 GLU A C 1
ATOM 912 O O . GLU A 1 114 ? 0.471 3.361 -11.189 1.00 88.88 114 GLU A O 1
ATOM 917 N N . PHE A 1 115 ? 1.389 4.390 -9.417 1.00 84.12 115 PHE A N 1
ATOM 918 C CA . PHE A 1 115 ? 0.206 5.132 -9.033 1.00 84.12 115 PHE A CA 1
ATOM 919 C C . PHE A 1 115 ? 0.507 6.633 -9.032 1.00 84.12 115 PHE A C 1
ATOM 921 O O . PHE A 1 115 ? 1.431 7.116 -8.384 1.00 84.12 115 PHE A O 1
ATOM 928 N N . ASP A 1 116 ? -0.336 7.407 -9.716 1.00 77.56 116 ASP A N 1
ATOM 929 C CA . ASP A 1 116 ? -0.329 8.863 -9.610 1.00 77.56 116 ASP A CA 1
ATOM 930 C C . ASP A 1 116 ? -1.736 9.395 -9.361 1.00 77.56 116 ASP A C 1
ATOM 932 O O . ASP A 1 116 ? -2.699 9.029 -10.035 1.00 77.56 116 ASP A O 1
ATOM 936 N N . ALA A 1 117 ? -1.838 10.321 -8.414 1.00 64.69 117 ALA A N 1
ATOM 937 C CA . ALA A 1 117 ? -3.041 11.111 -8.157 1.00 64.69 117 ALA A CA 1
ATOM 938 C C . ALA A 1 117 ? -2.878 12.585 -8.592 1.00 64.69 117 ALA A C 1
ATOM 940 O O . ALA A 1 117 ? -3.650 13.459 -8.164 1.00 64.69 117 ALA A O 1
ATOM 941 N N . GLY A 1 118 ? -1.842 12.870 -9.386 1.00 63.03 118 GLY A N 1
ATOM 942 C CA . GLY A 1 118 ? -1.506 14.150 -9.993 1.00 63.03 118 GLY A CA 1
ATOM 943 C C . GLY A 1 118 ? -1.415 14.088 -11.520 1.00 63.03 118 GLY A C 1
ATOM 944 O O . GLY A 1 118 ? -2.086 13.294 -12.173 1.00 63.03 118 GLY A O 1
ATOM 945 N N . ALA A 1 119 ? -0.643 15.015 -12.082 1.00 51.12 119 ALA A N 1
ATOM 946 C CA . ALA A 1 119 ? -0.361 15.092 -13.507 1.00 51.12 119 ALA A CA 1
ATOM 947 C C . ALA A 1 119 ? 1.144 14.902 -13.710 1.00 51.12 119 ALA A C 1
ATOM 949 O O . ALA A 1 119 ? 1.904 15.872 -13.651 1.00 51.12 119 ALA A O 1
ATOM 950 N N . TYR A 1 120 ? 1.592 13.665 -13.922 1.00 56.59 120 TYR A N 1
ATOM 951 C CA . TYR A 1 120 ? 2.954 13.429 -14.391 1.00 56.59 120 TYR A CA 1
ATOM 952 C C . TYR A 1 120 ? 3.202 14.152 -15.720 1.00 56.59 120 TYR A C 1
ATOM 954 O O . TYR A 1 120 ? 2.413 14.079 -16.665 1.00 56.59 120 TYR A O 1
ATOM 962 N N . ALA A 1 121 ? 4.358 14.806 -15.820 1.00 58.16 121 ALA A N 1
ATOM 963 C CA . ALA A 1 121 ? 4.935 15.091 -17.122 1.00 58.16 121 ALA A CA 1
ATOM 964 C C . ALA A 1 121 ? 5.374 13.757 -17.745 1.00 58.16 121 ALA A C 1
ATOM 966 O O . ALA A 1 121 ? 6.015 12.946 -17.078 1.00 58.16 121 ALA A O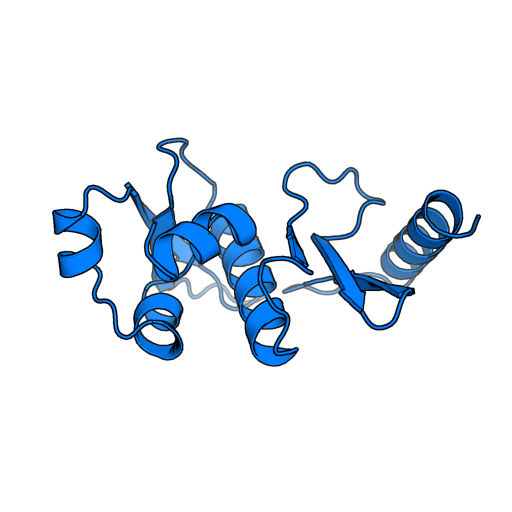 1
ATOM 967 N N . VAL A 1 122 ? 5.066 13.543 -19.027 1.00 63.69 122 VAL A N 1
ATOM 968 C CA . VAL A 1 122 ? 5.429 12.325 -19.783 1.00 63.69 122 VAL A CA 1
ATOM 969 C C . VAL A 1 122 ? 6.917 11.974 -19.635 1.00 63.69 122 VAL A C 1
ATOM 971 O O . VAL A 1 122 ? 7.272 10.802 -19.573 1.00 63.69 122 VAL A O 1
ATOM 974 N N . SER A 1 123 ? 7.785 12.980 -19.498 1.00 65.31 123 SER A N 1
ATOM 975 C CA . SER A 1 123 ? 9.221 12.807 -19.259 1.00 65.31 123 SER A CA 1
ATOM 976 C C . SER A 1 123 ? 9.543 11.998 -17.999 1.00 65.31 123 SER A C 1
ATOM 978 O O . SER A 1 123 ? 10.441 11.168 -18.033 1.00 65.31 123 SER A O 1
ATOM 980 N N . THR A 1 124 ? 8.799 12.180 -16.906 1.00 64.31 124 THR A N 1
ATOM 981 C CA . THR A 1 124 ? 9.025 11.437 -15.657 1.00 64.31 124 THR A CA 1
ATOM 982 C C . THR A 1 124 ? 8.593 9.976 -15.775 1.00 64.31 124 THR A C 1
ATOM 984 O O . THR A 1 124 ? 9.216 9.104 -15.181 1.00 64.31 124 THR A O 1
ATOM 987 N N . LEU A 1 125 ? 7.569 9.693 -16.583 1.00 66.69 125 LEU A N 1
ATOM 988 C CA . LEU A 1 125 ? 7.145 8.321 -16.865 1.00 66.69 125 LEU A CA 1
ATOM 989 C C . LEU A 1 125 ? 8.194 7.594 -17.723 1.00 66.69 125 LEU A C 1
ATOM 991 O O . LEU A 1 125 ? 8.528 6.449 -17.442 1.00 66.69 125 LEU A O 1
ATOM 995 N N . LEU A 1 126 ? 8.783 8.282 -18.707 1.00 72.50 126 LEU A N 1
ATOM 996 C CA . LEU A 1 126 ? 9.871 7.736 -19.530 1.00 72.50 126 LEU A CA 1
ATOM 997 C C . LEU A 1 126 ? 11.150 7.462 -18.722 1.00 72.50 126 LEU A C 1
ATOM 999 O O . LEU A 1 126 ? 11.776 6.426 -18.926 1.00 72.50 126 LEU A O 1
ATOM 1003 N N . GLU A 1 127 ? 11.522 8.347 -17.791 1.00 71.94 127 GLU A N 1
ATOM 1004 C CA . GLU A 1 127 ? 12.659 8.125 -16.879 1.00 71.94 127 GLU A CA 1
ATOM 1005 C C . GLU A 1 127 ? 12.463 6.869 -16.014 1.00 71.94 127 GLU A C 1
ATOM 1007 O O . GLU A 1 127 ? 13.406 6.104 -15.810 1.00 71.94 127 GLU A O 1
ATOM 1012 N N . LYS A 1 128 ? 11.234 6.632 -15.538 1.00 67.50 128 LYS A N 1
ATOM 1013 C CA . LYS A 1 128 ? 10.882 5.444 -14.746 1.00 67.50 128 LYS A CA 1
ATOM 1014 C C . LYS A 1 128 ? 10.927 4.157 -15.571 1.00 67.50 128 LYS A C 1
ATOM 1016 O O . LYS A 1 128 ? 11.501 3.175 -15.114 1.00 67.50 128 LYS A O 1
ATOM 1021 N N . VAL A 1 129 ? 10.406 4.180 -16.802 1.00 73.62 129 VAL A N 1
ATOM 1022 C CA . VAL A 1 129 ? 10.484 3.031 -17.726 1.00 73.62 129 VAL A CA 1
ATOM 1023 C C . VAL A 1 129 ? 11.940 2.636 -17.987 1.00 73.62 129 VAL A C 1
ATOM 1025 O O . VAL A 1 129 ? 12.298 1.481 -17.789 1.00 73.62 129 VAL A O 1
ATOM 1028 N N . GLN A 1 130 ? 12.799 3.600 -18.334 1.00 74.19 130 GLN A N 1
ATOM 1029 C CA . GLN A 1 130 ? 14.214 3.329 -18.626 1.00 74.19 130 GLN A CA 1
ATOM 1030 C C . GLN A 1 130 ? 14.969 2.743 -17.427 1.00 74.19 130 GLN A C 1
ATOM 1032 O O . GLN A 1 130 ? 15.823 1.872 -17.587 1.00 74.19 130 GLN A O 1
ATOM 1037 N N . ALA A 1 131 ? 14.677 3.225 -16.219 1.00 73.50 131 ALA A N 1
ATOM 1038 C CA . ALA A 1 131 ? 15.311 2.717 -15.011 1.00 73.50 131 ALA A CA 1
ATOM 1039 C C . ALA A 1 131 ? 14.833 1.310 -14.634 1.00 73.50 131 ALA A C 1
ATOM 1041 O O . ALA A 1 131 ? 15.630 0.518 -14.131 1.00 73.50 131 ALA A O 1
ATOM 1042 N N . PHE A 1 132 ? 13.559 1.000 -14.883 1.00 74.62 132 PHE A N 1
ATOM 1043 C CA . PHE A 1 132 ? 13.019 -0.336 -14.665 1.00 74.62 132 PHE A CA 1
ATOM 1044 C C . PHE A 1 132 ? 13.631 -1.349 -15.638 1.00 74.62 132 PHE A C 1
ATOM 1046 O O . PHE A 1 132 ? 14.158 -2.363 -15.190 1.00 74.62 132 PHE A O 1
ATOM 1053 N N . GLU A 1 133 ? 13.662 -1.040 -16.939 1.00 74.25 133 GLU A N 1
ATOM 1054 C CA . GLU A 1 133 ? 14.301 -1.890 -17.958 1.00 74.25 133 GLU A CA 1
ATOM 1055 C C . GLU A 1 133 ? 15.760 -2.199 -17.585 1.00 74.25 133 GLU A C 1
ATOM 1057 O O . GLU A 1 133 ? 16.158 -3.355 -17.524 1.00 74.25 133 GLU A O 1
ATOM 1062 N N . ALA A 1 134 ? 16.547 -1.190 -17.198 1.00 71.75 134 ALA A N 1
ATOM 1063 C CA . ALA A 1 134 ? 17.953 -1.382 -16.833 1.00 71.75 134 ALA A CA 1
ATOM 1064 C C . ALA A 1 134 ? 18.191 -2.257 -15.581 1.00 71.75 134 ALA A C 1
ATOM 1066 O O . ALA A 1 134 ? 19.306 -2.743 -15.383 1.00 71.75 134 ALA A O 1
ATOM 1067 N N . GLY A 1 135 ? 17.189 -2.409 -14.710 1.00 62.22 135 GLY A N 1
ATOM 1068 C CA . GLY A 1 135 ? 17.282 -3.203 -13.481 1.00 62.22 135 GLY A CA 1
ATOM 1069 C C . GLY A 1 135 ? 16.711 -4.617 -13.592 1.00 62.22 135 GLY A C 1
ATOM 1070 O O . GLY A 1 135 ? 17.020 -5.445 -12.734 1.00 62.22 135 GLY A O 1
ATOM 1071 N N . PHE A 1 136 ? 15.887 -4.881 -14.611 1.00 57.88 136 PHE A N 1
ATOM 1072 C CA . PHE A 1 136 ? 15.113 -6.118 -14.745 1.00 57.88 136 PHE A CA 1
ATOM 1073 C C . PHE A 1 136 ? 15.281 -6.829 -16.102 1.00 57.88 136 PHE A C 1
ATOM 1075 O O . PHE A 1 136 ? 14.948 -8.009 -16.172 1.00 57.88 136 PHE A O 1
ATOM 1082 N N . ASP A 1 137 ? 15.856 -6.191 -17.131 1.00 46.38 137 ASP A N 1
ATOM 1083 C CA . ASP A 1 137 ? 16.347 -6.897 -18.324 1.00 46.38 137 ASP A CA 1
ATOM 1084 C C . ASP A 1 137 ? 17.740 -7.492 -18.053 1.00 46.38 137 ASP A C 1
ATOM 1086 O O . ASP A 1 137 ? 18.760 -6.794 -18.042 1.00 46.38 137 ASP A O 1
ATOM 1090 N N . GLY A 1 138 ? 17.767 -8.812 -17.846 1.00 42.31 138 GLY A N 1
ATOM 1091 C CA . GLY A 1 138 ? 18.959 -9.658 -17.750 1.00 42.31 138 GLY A CA 1
ATOM 1092 C C . GLY A 1 138 ? 18.681 -11.070 -18.242 1.00 42.31 138 GLY A C 1
ATOM 1093 O O . GLY A 1 138 ? 17.802 -11.727 -17.646 1.00 42.31 138 GLY A O 1
#

Sequence (138 aa):
MTDLERALETDVALSERQLMRHYGNTLEACRQAGLTMQSALIAPTVHRQTQHAVNFVLLETRERTGFELRHLAAIAEARHLLQADTRDWQTIEHANRSSPDAVWQRDGESWAVEFDAGAYAVSTLLEKVQAFEAGFDG

Foldseek 3Di:
DDPVVLLLVALQKAWQVCCCPPPVDHPVNCVVVVWDKDWAFDDQAPPDPHTDIIIMTGRDPDDDHNVLNVLSNVVSVVCVVVVADSVQKHADSDDDLQEARIWGHDPNDIDGDHDDRYDDDVVSVVSNVVSVCVVGVD

pLDDT: mean 85.28, std 13.47, range [42.31, 97.31]

Secondary structure (DSSP, 8-state):
--HHHHHHHHHSEEEHHHIIIII---HHHHHHTT-EEEEEEE-SSTT----EEEEEEESS-----HHHHHHHHHHHHHHHHTT--TTSEEE-TT--TTS-SEEEEETTEEEEE---SS---HHHHHHHHHHHHHHH--

Radius of gyration: 15.66 Å; chains: 1; bounding box: 34×38×39 Å